Protein AF-A0A2V3I8T8-F1 (afdb_monomer_lite)

Structure (mmCIF, N/CA/C/O backbone):
data_AF-A0A2V3I8T8-F1
#
_entry.id   AF-A0A2V3I8T8-F1
#
loop_
_atom_site.group_PDB
_atom_site.id
_atom_site.type_symbol
_atom_site.label_atom_id
_atom_site.label_alt_id
_atom_site.label_comp_id
_atom_site.label_asym_id
_atom_site.label_entity_id
_atom_site.label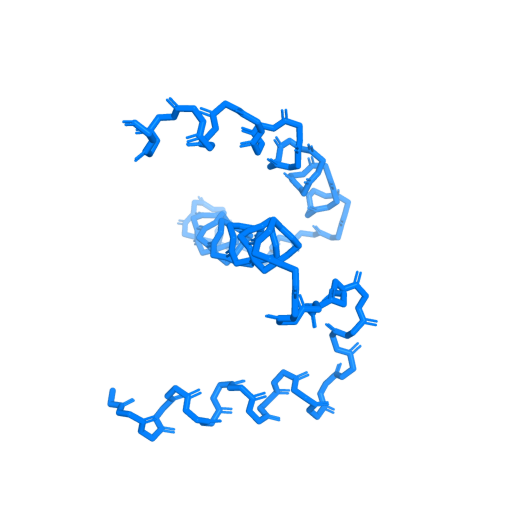_seq_id
_atom_site.pdbx_PDB_ins_code
_atom_site.Cartn_x
_atom_site.Cartn_y
_atom_site.Cartn_z
_atom_site.occupancy
_atom_site.B_iso_or_equiv
_atom_site.auth_seq_id
_atom_site.auth_comp_id
_atom_site.auth_asym_id
_atom_site.auth_atom_id
_atom_site.pdbx_PDB_model_num
ATOM 1 N N . ASN A 1 1 ? -7.493 -16.860 -7.584 1.00 66.38 1 ASN A N 1
ATOM 2 C CA . ASN A 1 1 ? -7.930 -17.305 -8.929 1.00 66.38 1 ASN A C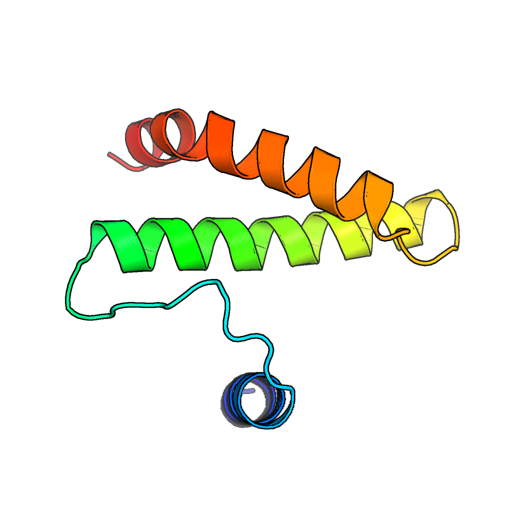A 1
ATOM 3 C C . ASN A 1 1 ? -7.653 -16.179 -9.932 1.00 66.38 1 ASN A C 1
ATOM 5 O O . ASN A 1 1 ? -7.682 -15.027 -9.519 1.00 66.38 1 ASN A O 1
ATOM 9 N N . LEU A 1 2 ? -7.344 -16.459 -11.204 1.00 62.75 2 LEU A N 1
ATOM 10 C CA . LEU A 1 2 ? -7.029 -15.419 -12.205 1.00 62.75 2 LEU A CA 1
ATOM 11 C C . LEU A 1 2 ? -8.207 -14.439 -12.389 1.00 62.75 2 LEU A C 1
ATOM 13 O O . LEU A 1 2 ? -8.006 -13.239 -12.549 1.00 62.75 2 LEU A O 1
ATOM 17 N N . ASP A 1 3 ? -9.431 -14.944 -12.239 1.00 58.34 3 ASP A N 1
ATOM 18 C CA . ASP A 1 3 ? -10.667 -14.156 -12.305 1.00 58.34 3 ASP A CA 1
ATOM 19 C C . ASP A 1 3 ? -10.816 -13.160 -11.144 1.00 58.34 3 ASP A C 1
ATOM 21 O O . ASP A 1 3 ? -11.335 -12.061 -11.320 1.00 58.34 3 ASP A O 1
ATOM 25 N N . GLU A 1 4 ? -10.330 -13.508 -9.948 1.00 59.91 4 GLU A N 1
ATOM 26 C CA . GLU A 1 4 ? -10.338 -12.593 -8.796 1.00 59.91 4 GLU A CA 1
ATOM 27 C C . GLU A 1 4 ? -9.362 -11.436 -9.007 1.00 59.91 4 GLU A C 1
ATOM 29 O O . GLU A 1 4 ? -9.643 -10.311 -8.604 1.00 59.91 4 GLU A O 1
ATOM 34 N N . LEU A 1 5 ? -8.243 -11.702 -9.687 1.00 57.00 5 LEU A N 1
ATOM 35 C CA . LEU A 1 5 ? -7.255 -10.690 -10.038 1.00 57.00 5 LEU A CA 1
ATOM 36 C C . LEU A 1 5 ? -7.824 -9.709 -11.077 1.00 57.00 5 LEU A C 1
ATOM 38 O O . LEU A 1 5 ? -7.709 -8.498 -10.910 1.00 57.00 5 LEU A O 1
ATOM 42 N N . VAL A 1 6 ? -8.500 -10.218 -12.111 1.00 65.56 6 VAL A N 1
ATOM 43 C CA . VAL A 1 6 ? -9.174 -9.387 -13.126 1.00 65.56 6 VAL A CA 1
ATOM 44 C C . VAL A 1 6 ? -10.287 -8.543 -12.499 1.00 65.56 6 VAL A C 1
ATOM 46 O O . VAL A 1 6 ? -10.391 -7.350 -12.779 1.00 65.56 6 VAL A O 1
ATOM 49 N N . ASN A 1 7 ? -11.077 -9.121 -11.591 1.00 65.31 7 ASN A N 1
ATOM 50 C CA . ASN A 1 7 ? -12.119 -8.388 -10.869 1.00 65.31 7 ASN A CA 1
ATOM 51 C C . ASN A 1 7 ? -11.547 -7.312 -9.941 1.00 65.31 7 ASN A C 1
ATOM 53 O O . ASN A 1 7 ? -12.126 -6.232 -9.838 1.00 65.31 7 ASN A O 1
ATOM 5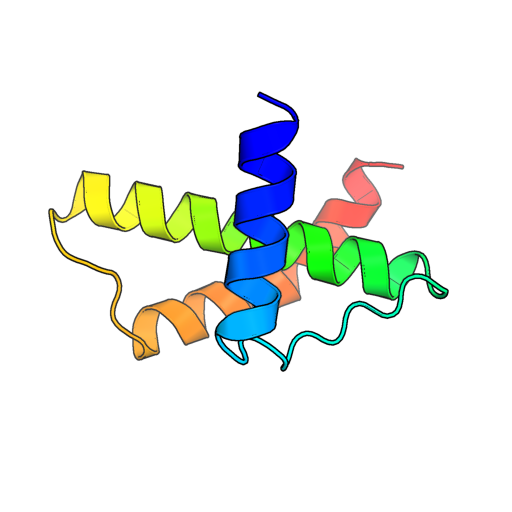7 N N . TYR A 1 8 ? -10.402 -7.572 -9.306 1.00 57.97 8 TYR A N 1
ATOM 58 C CA . TYR A 1 8 ? -9.692 -6.580 -8.503 1.00 57.97 8 TYR A CA 1
ATOM 59 C C . TYR A 1 8 ? -9.241 -5.391 -9.360 1.00 57.97 8 TYR A C 1
ATOM 61 O O . TYR A 1 8 ? -9.534 -4.249 -9.017 1.00 57.97 8 TYR A O 1
ATOM 69 N N . TYR A 1 9 ? -8.632 -5.630 -10.524 1.00 57.22 9 TYR A N 1
ATOM 70 C CA . TYR A 1 9 ? -8.216 -4.544 -11.420 1.00 57.22 9 TYR A CA 1
ATOM 71 C C . TYR A 1 9 ? -9.399 -3.762 -12.015 1.00 57.22 9 TYR A C 1
ATOM 73 O O . TYR A 1 9 ? -9.360 -2.532 -12.024 1.00 57.22 9 TYR A O 1
ATOM 81 N N . ASN A 1 10 ? -10.490 -4.437 -12.395 1.00 60.06 10 ASN A N 1
ATOM 82 C CA . ASN A 1 10 ? -11.728 -3.776 -12.831 1.00 60.06 10 ASN A CA 1
ATOM 83 C C . ASN A 1 10 ? -12.373 -2.948 -11.707 1.00 60.06 10 ASN A C 1
ATOM 85 O O . ASN A 1 10 ? -12.954 -1.891 -11.953 1.00 60.06 10 ASN A O 1
ATOM 89 N N . PHE A 1 11 ? -12.291 -3.406 -10.456 1.00 61.94 11 PHE A N 1
ATOM 90 C CA . PHE A 1 11 ? -12.773 -2.653 -9.300 1.00 61.94 11 PHE A CA 1
ATOM 91 C C . PHE A 1 11 ? -11.965 -1.363 -9.101 1.00 61.94 11 PHE A C 1
ATOM 93 O O . PHE A 1 11 ? -12.561 -0.306 -8.896 1.00 61.94 11 PHE A O 1
ATOM 100 N N . LEU A 1 12 ? -10.635 -1.427 -9.227 1.00 54.72 12 LEU A N 1
ATOM 101 C CA . LEU A 1 12 ? -9.751 -0.261 -9.123 1.00 54.72 12 LEU A CA 1
ATOM 102 C C . LEU A 1 12 ? -9.992 0.760 -10.247 1.00 54.72 12 LEU A C 1
ATOM 104 O O . LEU A 1 12 ? -9.983 1.965 -9.991 1.00 54.72 12 LEU A O 1
ATOM 108 N N . GLU A 1 13 ? -10.251 0.286 -11.469 1.00 51.16 13 GLU A N 1
ATOM 109 C CA . GLU A 1 13 ? -10.581 1.131 -12.622 1.00 51.16 13 GLU A CA 1
ATOM 110 C C . GLU A 1 13 ? -11.910 1.878 -12.426 1.00 51.16 13 GLU A C 1
ATOM 112 O O . GLU A 1 13 ? -11.993 3.080 -12.680 1.00 51.16 13 GLU A O 1
ATOM 117 N N . ASN A 1 14 ? -12.927 1.198 -11.889 1.00 53.75 14 ASN A N 1
ATOM 118 C CA . ASN A 1 14 ? -14.256 1.772 -11.664 1.00 53.75 14 ASN A CA 1
ATOM 119 C C . ASN A 1 14 ? -14.342 2.722 -10.454 1.00 53.75 14 ASN A C 1
ATOM 121 O O . ASN A 1 14 ? -15.293 3.497 -10.363 1.00 53.75 14 ASN A O 1
ATOM 125 N N . HIS A 1 15 ? -13.375 2.689 -9.528 1.00 55.69 15 HIS A N 1
ATOM 126 C CA . HIS A 1 15 ? -13.413 3.476 -8.283 1.00 55.69 15 HIS A CA 1
ATOM 127 C C . HIS A 1 15 ? -12.538 4.733 -8.289 1.00 55.69 15 HIS A C 1
ATOM 129 O O . HIS A 1 15 ? -12.329 5.332 -7.236 1.00 55.69 15 HIS A O 1
ATOM 135 N N . ASN A 1 16 ? -12.057 5.189 -9.451 1.00 45.56 16 ASN A N 1
ATOM 136 C CA . ASN A 1 16 ? -11.316 6.453 -9.557 1.00 45.56 16 ASN A CA 1
ATOM 137 C C . ASN A 1 16 ? -10.106 6.542 -8.596 1.00 45.56 16 ASN A C 1
ATOM 139 O O . ASN A 1 16 ? -9.686 7.633 -8.214 1.00 45.56 16 ASN A O 1
ATOM 143 N N . ILE A 1 17 ? -9.472 5.408 -8.261 1.00 49.28 17 ILE A N 1
ATOM 144 C CA . ILE A 1 17 ? -8.205 5.343 -7.499 1.00 49.28 17 ILE A CA 1
ATOM 145 C C . ILE A 1 17 ? -7.028 5.688 -8.442 1.00 49.28 17 ILE A C 1
ATOM 147 O O . ILE A 1 17 ? -5.956 5.090 -8.436 1.00 49.28 17 ILE A O 1
ATOM 151 N N . ARG A 1 18 ? -7.243 6.660 -9.333 1.00 42.91 18 ARG A N 1
ATOM 152 C CA . ARG A 1 18 ? -6.255 7.214 -10.256 1.00 42.91 18 ARG A CA 1
ATOM 153 C C . ARG A 1 18 ? -5.691 8.497 -9.664 1.00 42.91 18 ARG A C 1
ATOM 155 O O . ARG A 1 18 ? -6.021 9.586 -10.113 1.00 42.91 18 ARG A O 1
ATOM 162 N N . THR A 1 19 ? -4.754 8.348 -8.735 1.00 42.66 19 THR A N 1
ATOM 163 C CA . THR A 1 19 ? -3.638 9.308 -8.648 1.00 42.66 19 THR A CA 1
ATOM 164 C C . THR A 1 19 ? -2.325 8.640 -8.248 1.00 42.66 19 THR A C 1
ATOM 166 O O . THR A 1 19 ? -1.452 9.254 -7.646 1.00 42.66 19 THR A O 1
ATOM 169 N N . ILE A 1 20 ? -2.153 7.371 -8.613 1.00 46.88 20 ILE A N 1
ATOM 170 C CA . ILE A 1 20 ? -0.831 6.799 -8.862 1.00 46.88 20 ILE A CA 1
ATOM 171 C C . ILE A 1 20 ? -0.924 6.278 -10.289 1.00 46.88 20 ILE A C 1
ATOM 173 O O . ILE A 1 20 ? -1.423 5.187 -10.545 1.00 46.88 20 ILE A O 1
ATOM 177 N N . VAL A 1 21 ? -0.615 7.151 -11.246 1.00 46.69 21 VAL A N 1
ATOM 178 C CA . VAL A 1 21 ? -0.651 6.819 -12.670 1.00 46.69 21 VAL A CA 1
ATOM 179 C C . VAL A 1 21 ? 0.450 5.791 -12.916 1.00 46.69 21 VAL A C 1
ATOM 181 O O . VAL A 1 21 ? 1.620 6.141 -13.028 1.00 46.69 21 VAL A O 1
ATOM 184 N N . PHE A 1 22 ? 0.072 4.514 -12.959 1.00 52.09 22 PHE A N 1
ATOM 185 C CA . PHE A 1 22 ? 0.904 3.450 -13.502 1.00 52.09 22 PHE A CA 1
ATOM 186 C C . PHE A 1 22 ? 1.145 3.776 -14.977 1.00 52.09 22 PHE A C 1
ATOM 188 O O . PHE A 1 22 ? 0.238 3.629 -15.794 1.00 52.09 22 PHE A O 1
ATOM 195 N N . ASN A 1 23 ? 2.336 4.268 -15.315 1.00 55.41 23 ASN A N 1
ATOM 196 C CA . ASN A 1 23 ? 2.785 4.306 -16.700 1.00 55.41 23 ASN A CA 1
ATOM 197 C C . ASN A 1 23 ? 3.540 2.996 -16.984 1.00 55.41 23 ASN A C 1
ATOM 199 O O . ASN A 1 23 ? 4.699 2.891 -16.581 1.00 55.41 23 ASN A O 1
ATOM 203 N N . PRO A 1 24 ? 2.912 1.996 -17.630 1.00 56.84 24 PRO A N 1
ATOM 204 C CA . PRO A 1 24 ? 3.542 0.702 -17.887 1.00 56.84 24 PRO A CA 1
ATOM 205 C C . PRO A 1 24 ? 4.702 0.788 -18.887 1.00 56.84 24 PRO A C 1
ATOM 207 O O . PRO A 1 24 ? 5.451 -0.169 -19.020 1.00 56.84 24 PRO A O 1
ATOM 210 N N . GLU A 1 25 ? 4.869 1.918 -19.581 1.00 62.28 25 GLU A N 1
ATOM 211 C CA . GLU A 1 25 ? 5.986 2.143 -20.504 1.00 62.28 25 GLU A CA 1
ATOM 212 C C . GLU A 1 25 ? 7.278 2.566 -19.785 1.00 62.28 25 GLU A C 1
ATOM 214 O O . GLU A 1 25 ? 8.333 2.669 -20.409 1.00 62.28 25 GLU A O 1
ATOM 219 N N . ASN A 1 26 ? 7.210 2.833 -18.476 1.00 76.62 26 ASN A N 1
ATOM 220 C CA . ASN A 1 26 ? 8.357 3.191 -17.654 1.00 76.62 26 ASN A CA 1
ATOM 221 C C . ASN A 1 26 ? 8.501 2.182 -16.509 1.00 76.62 26 ASN A C 1
ATOM 223 O O . ASN A 1 26 ? 7.758 2.248 -15.528 1.00 76.62 26 ASN A O 1
ATOM 227 N N . ASP A 1 27 ? 9.486 1.287 -16.623 1.00 79.31 27 ASP A N 1
ATOM 228 C CA . ASP A 1 27 ? 9.763 0.220 -15.649 1.00 79.31 27 ASP A CA 1
ATOM 229 C C . ASP A 1 27 ? 9.884 0.745 -14.218 1.00 79.31 27 ASP A C 1
ATOM 231 O O . ASP A 1 27 ? 9.372 0.135 -13.279 1.00 79.31 27 ASP A O 1
ATOM 235 N N . ARG A 1 28 ? 10.490 1.924 -14.048 1.00 79.81 28 ARG A N 1
ATOM 236 C CA . ARG A 1 28 ? 10.616 2.565 -12.741 1.00 79.81 28 ARG A CA 1
ATOM 237 C C . ARG A 1 28 ? 9.260 3.022 -12.217 1.00 79.81 28 ARG A C 1
ATOM 239 O O . ARG A 1 28 ? 8.913 2.715 -11.085 1.00 79.81 28 ARG A O 1
ATOM 246 N N . SER A 1 29 ? 8.462 3.718 -13.025 1.00 73.38 29 SER A N 1
ATOM 247 C CA . SER A 1 29 ? 7.117 4.143 -12.609 1.00 73.38 29 SER A CA 1
ATOM 248 C C . SER A 1 29 ? 6.197 2.954 -12.317 1.00 73.38 29 SER A C 1
ATOM 250 O O . SER A 1 29 ? 5.394 3.014 -11.384 1.00 73.38 29 SER A O 1
ATOM 252 N N . PHE A 1 30 ? 6.328 1.867 -13.079 1.00 77.00 30 PHE A N 1
ATOM 253 C CA . PHE A 1 30 ? 5.616 0.620 -12.825 1.00 77.00 30 PHE A CA 1
ATOM 254 C C . PHE A 1 30 ? 6.044 -0.011 -11.495 1.00 77.00 30 PHE A C 1
ATOM 256 O O . PHE A 1 30 ? 5.189 -0.330 -10.666 1.00 77.00 30 PHE A O 1
ATOM 263 N N . PHE A 1 31 ? 7.353 -0.134 -11.264 1.00 84.06 31 PHE A N 1
ATOM 264 C CA . PHE A 1 31 ? 7.917 -0.657 -10.023 1.00 84.06 31 PHE A CA 1
ATOM 265 C C . PHE A 1 31 ? 7.454 0.147 -8.804 1.00 84.06 31 PHE A C 1
ATOM 267 O O . PHE A 1 31 ? 6.917 -0.421 -7.852 1.00 84.06 31 PHE A O 1
ATOM 274 N N . GLU A 1 32 ? 7.594 1.472 -8.854 1.00 84.75 32 GLU A N 1
ATOM 275 C CA . GLU A 1 32 ? 7.193 2.376 -7.775 1.00 84.75 32 GLU A CA 1
ATOM 276 C C . GLU A 1 32 ? 5.700 2.239 -7.454 1.00 84.75 32 GLU A C 1
ATOM 278 O O . GLU A 1 32 ? 5.325 2.062 -6.292 1.00 84.75 32 GLU A O 1
ATOM 283 N N . GLY A 1 33 ? 4.843 2.250 -8.481 1.00 83.00 33 GLY A N 1
ATOM 284 C CA . GLY A 1 33 ? 3.404 2.067 -8.309 1.00 83.00 33 GLY A CA 1
ATOM 285 C C . GLY A 1 33 ? 3.052 0.709 -7.695 1.00 83.00 33 GLY A C 1
ATOM 286 O O . GLY A 1 33 ? 2.222 0.638 -6.786 1.00 83.00 33 GLY A O 1
ATOM 287 N N . ALA A 1 34 ? 3.707 -0.365 -8.148 1.00 84.25 34 ALA A N 1
ATOM 288 C CA . ALA A 1 34 ? 3.446 -1.720 -7.669 1.00 84.25 34 ALA A CA 1
ATOM 289 C C . ALA A 1 34 ? 3.862 -1.888 -6.201 1.00 84.25 34 ALA A C 1
ATOM 291 O O . ALA A 1 34 ? 3.094 -2.417 -5.395 1.00 84.25 34 ALA A O 1
ATOM 292 N N . VAL A 1 35 ? 5.045 -1.385 -5.834 1.00 87.12 35 VAL A N 1
ATOM 293 C CA . VAL A 1 35 ? 5.549 -1.412 -4.454 1.00 87.12 35 VAL A CA 1
ATOM 294 C C . VAL A 1 35 ? 4.624 -0.631 -3.524 1.00 87.12 35 VAL A C 1
ATOM 296 O O . VAL A 1 35 ? 4.258 -1.144 -2.464 1.00 87.12 35 VAL A O 1
ATOM 299 N N . VAL A 1 36 ? 4.204 0.575 -3.921 1.00 88.88 36 VAL A N 1
ATOM 300 C CA . VAL A 1 36 ? 3.304 1.403 -3.106 1.00 88.88 36 VAL A CA 1
ATOM 301 C C . VAL A 1 36 ? 1.968 0.704 -2.881 1.00 88.88 36 VAL A C 1
ATOM 303 O O . VAL A 1 36 ? 1.550 0.586 -1.732 1.00 88.88 36 VAL A O 1
ATOM 306 N N . ALA A 1 37 ? 1.336 0.186 -3.938 1.00 86.31 37 ALA A N 1
ATOM 307 C CA . ALA A 1 37 ? 0.034 -0.471 -3.834 1.00 86.31 37 ALA A CA 1
ATOM 308 C C . ALA A 1 37 ? 0.076 -1.719 -2.932 1.00 86.31 37 ALA A C 1
ATOM 310 O O . ALA A 1 37 ? -0.782 -1.894 -2.064 1.00 86.31 37 ALA A O 1
ATOM 311 N N . ILE A 1 38 ? 1.096 -2.570 -3.098 1.00 88.69 38 ILE A N 1
ATOM 312 C CA . ILE A 1 38 ? 1.247 -3.800 -2.306 1.00 88.69 38 ILE A CA 1
ATOM 313 C C . ILE A 1 38 ? 1.495 -3.474 -0.830 1.00 88.69 38 ILE A C 1
ATOM 315 O O . ILE A 1 38 ? 0.902 -4.098 0.055 1.00 88.69 38 ILE A O 1
ATOM 319 N N . LEU A 1 39 ? 2.384 -2.519 -0.542 1.00 91.94 39 LEU A N 1
ATOM 320 C CA . LEU A 1 39 ? 2.713 -2.163 0.836 1.00 91.94 39 LEU A CA 1
ATOM 321 C C . LEU A 1 39 ? 1.557 -1.435 1.520 1.00 91.94 39 LEU A C 1
ATOM 323 O O . LEU A 1 39 ? 1.236 -1.784 2.654 1.00 91.94 39 LEU A O 1
ATOM 327 N N . GLU A 1 40 ? 0.889 -0.502 0.839 1.00 93.81 40 GLU A N 1
ATOM 328 C CA . GLU A 1 40 ? -0.307 0.170 1.358 1.00 93.81 40 GLU A CA 1
ATOM 329 C C . GLU A 1 40 ? -1.365 -0.849 1.788 1.00 93.81 40 GLU A C 1
ATOM 331 O O . GLU A 1 40 ? -1.838 -0.805 2.925 1.00 93.81 40 GLU A O 1
ATOM 336 N N . GLN A 1 41 ? -1.694 -1.811 0.920 1.00 92.44 41 GLN A N 1
ATOM 337 C CA . GLN A 1 41 ? -2.665 -2.851 1.249 1.00 92.44 41 GLN A CA 1
ATOM 338 C C . GLN A 1 41 ? -2.245 -3.639 2.500 1.00 92.44 41 GLN A C 1
ATOM 340 O O . GLN A 1 41 ? -3.033 -3.784 3.437 1.00 92.44 41 GLN A O 1
ATOM 345 N N . ARG A 1 42 ? -0.994 -4.111 2.548 1.00 94.31 42 ARG A N 1
ATOM 346 C CA . ARG A 1 42 ? -0.485 -4.913 3.672 1.00 94.31 42 ARG A CA 1
ATOM 347 C C . ARG A 1 42 ? -0.495 -4.155 4.992 1.00 94.31 42 ARG A C 1
ATOM 349 O O . ARG A 1 42 ? -0.847 -4.727 6.023 1.00 94.31 42 ARG A O 1
ATOM 356 N N . TYR A 1 43 ? -0.124 -2.880 4.982 1.00 94.56 43 TYR A N 1
ATOM 357 C CA . TYR A 1 43 ? -0.146 -2.063 6.191 1.00 94.56 43 TYR A CA 1
ATOM 358 C C . TYR A 1 43 ? -1.569 -1.754 6.651 1.00 94.56 43 TYR A C 1
ATOM 360 O O . TYR A 1 43 ? -1.817 -1.780 7.856 1.00 94.56 43 TYR A O 1
ATOM 368 N N . ARG A 1 44 ? -2.520 -1.544 5.732 1.00 94.44 44 ARG A N 1
ATOM 369 C CA . ARG A 1 44 ? -3.942 -1.404 6.085 1.00 94.44 44 ARG A CA 1
ATOM 370 C C . ARG A 1 44 ? -4.497 -2.677 6.724 1.00 94.44 44 ARG A C 1
ATOM 372 O O . ARG A 1 44 ? -5.146 -2.603 7.766 1.00 94.44 44 ARG A O 1
ATOM 379 N N . GLU A 1 45 ? -4.191 -3.844 6.159 1.00 96.25 45 GLU A N 1
ATOM 380 C CA . GLU A 1 45 ? -4.578 -5.141 6.728 1.00 96.25 45 GLU A CA 1
ATOM 381 C C . GLU A 1 45 ? -3.963 -5.363 8.118 1.00 96.25 45 GLU A C 1
ATOM 383 O O . GLU A 1 45 ? -4.667 -5.749 9.056 1.00 96.25 45 GLU A O 1
ATOM 388 N N . PHE A 1 46 ? -2.670 -5.062 8.275 1.00 95.62 46 PHE A N 1
ATOM 389 C CA . PHE A 1 46 ? -1.973 -5.148 9.556 1.00 95.62 46 PHE A CA 1
ATOM 390 C C . PHE A 1 46 ? -2.584 -4.209 10.601 1.00 95.62 46 PHE A C 1
ATOM 392 O O . PHE A 1 46 ? -2.895 -4.648 11.710 1.00 95.62 46 PHE A O 1
ATOM 399 N N . PHE A 1 47 ? -2.805 -2.944 10.246 1.00 96.38 47 PHE A N 1
ATOM 400 C CA . PHE A 1 47 ? -3.400 -1.945 11.129 1.00 96.38 47 PHE A CA 1
ATOM 401 C C . PHE A 1 47 ? -4.770 -2.405 11.628 1.00 96.38 47 PHE A C 1
ATOM 403 O O . PHE A 1 47 ? -5.007 -2.459 12.836 1.00 96.38 47 PHE A O 1
ATOM 410 N N . ARG A 1 48 ? -5.631 -2.862 10.712 1.00 97.00 48 ARG A N 1
ATOM 411 C CA . ARG A 1 48 ? -6.941 -3.412 11.062 1.00 97.00 48 ARG A CA 1
ATOM 412 C C . ARG A 1 48 ? -6.836 -4.625 11.979 1.00 97.00 48 ARG A C 1
ATOM 414 O O . ARG A 1 48 ? -7.564 -4.698 12.963 1.00 97.00 48 ARG A O 1
ATOM 421 N N . SER A 1 49 ? -5.911 -5.548 11.709 1.00 97.62 49 SER A N 1
ATOM 422 C CA . SER A 1 49 ? -5.698 -6.719 12.573 1.00 97.62 49 SER A CA 1
ATOM 423 C C . SER A 1 49 ? -5.239 -6.344 13.988 1.00 97.62 49 SER A C 1
ATOM 425 O O . SER A 1 49 ? -5.540 -7.053 14.946 1.00 97.62 49 SER A O 1
ATOM 427 N N . LYS A 1 50 ? -4.514 -5.226 14.127 1.00 97.50 50 LYS A N 1
ATOM 428 C CA . LYS A 1 50 ? -3.906 -4.796 15.386 1.00 97.50 50 LYS A CA 1
ATOM 429 C C . LYS A 1 50 ? -4.851 -3.965 16.247 1.00 97.50 50 LYS A C 1
ATOM 431 O O . LYS A 1 50 ? -4.851 -4.128 17.465 1.00 97.50 50 LYS A O 1
ATOM 436 N N . PHE A 1 51 ? -5.610 -3.072 15.620 1.00 96.50 51 PHE A N 1
ATOM 437 C CA . PHE A 1 51 ? -6.427 -2.072 16.309 1.00 96.50 51 PHE A CA 1
ATOM 438 C C . PHE A 1 51 ? -7.933 -2.321 16.180 1.00 96.50 51 PHE A C 1
ATOM 440 O O . PHE A 1 51 ? -8.712 -1.645 16.844 1.00 96.50 51 PHE A O 1
ATOM 447 N N . ASN A 1 52 ? -8.348 -3.298 15.365 1.00 96.94 52 ASN A N 1
ATOM 448 C C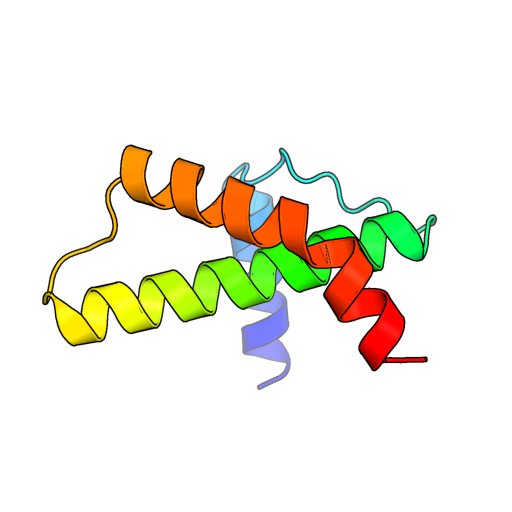A . ASN A 1 52 ? -9.750 -3.621 15.088 1.00 96.94 52 ASN A CA 1
ATOM 449 C C . ASN A 1 52 ? -10.567 -2.422 14.565 1.00 96.94 52 ASN A C 1
ATOM 451 O O . ASN A 1 52 ? -11.759 -2.294 14.836 1.00 96.94 52 ASN A O 1
ATOM 455 N N . VAL A 1 53 ? -9.909 -1.531 13.823 1.00 95.69 53 VAL A N 1
ATOM 456 C CA . VAL A 1 53 ? -10.502 -0.360 13.170 1.00 95.69 53 VAL A CA 1
ATOM 457 C C . VAL A 1 53 ? -9.860 -0.160 11.799 1.00 95.69 53 VAL A C 1
ATOM 459 O O . VAL A 1 53 ? -8.731 -0.597 11.566 1.00 95.69 53 VAL A O 1
ATOM 462 N N . GLU A 1 54 ? -10.579 0.486 10.882 1.00 94.56 54 GLU A N 1
ATOM 463 C CA . GLU A 1 54 ? -10.001 0.908 9.605 1.00 94.56 54 GLU A CA 1
ATOM 464 C C . GLU A 1 54 ? -8.968 2.019 9.827 1.00 94.56 54 GLU A C 1
ATOM 466 O O . GLU A 1 54 ? -9.098 2.835 10.740 1.00 94.56 54 GLU A O 1
ATOM 471 N N . MET A 1 55 ? -7.931 2.029 8.990 1.00 93.88 55 MET A N 1
ATOM 472 C CA . MET A 1 55 ? -6.912 3.077 9.006 1.00 93.88 55 MET A CA 1
ATOM 473 C C . MET A 1 55 ? -7.535 4.400 8.564 1.00 93.88 55 MET A C 1
ATOM 475 O O . MET A 1 55 ? -8.145 4.462 7.494 1.00 93.88 55 MET A O 1
ATOM 479 N N . ASP A 1 56 ? -7.382 5.440 9.380 1.00 93.06 56 ASP A N 1
ATOM 480 C CA . ASP A 1 56 ? -7.828 6.776 9.013 1.00 93.06 56 ASP A CA 1
ATOM 481 C C . ASP A 1 56 ? -6.942 7.380 7.916 1.00 93.06 56 ASP A C 1
ATOM 483 O O . ASP A 1 56 ? -5.807 6.963 7.678 1.00 93.06 56 ASP A O 1
ATOM 487 N N . GLU A 1 57 ? -7.485 8.382 7.233 1.00 89.88 57 GLU A N 1
ATOM 488 C CA . GLU A 1 57 ? -6.850 8.980 6.064 1.00 89.88 57 GLU A CA 1
ATOM 489 C C . GLU A 1 57 ? -5.533 9.700 6.393 1.00 89.88 57 GLU A C 1
ATOM 491 O O . GLU A 1 57 ? -4.618 9.684 5.573 1.00 89.88 57 GLU A O 1
ATOM 496 N N . ILE A 1 58 ? -5.398 10.290 7.586 1.00 89.81 58 ILE A N 1
ATOM 497 C CA . ILE A 1 58 ? -4.173 10.998 7.986 1.00 89.81 58 ILE A CA 1
ATOM 498 C C . ILE A 1 58 ? -3.056 9.978 8.207 1.00 89.81 58 ILE A C 1
ATOM 500 O O . ILE A 1 58 ? -1.984 10.099 7.617 1.00 89.81 58 ILE A O 1
ATOM 504 N N . VAL A 1 59 ? -3.337 8.909 8.957 1.00 89.38 59 VAL A N 1
ATOM 505 C CA . VAL A 1 59 ? -2.383 7.811 9.170 1.00 89.38 59 VAL A CA 1
ATOM 506 C C . VAL A 1 59 ? -2.017 7.124 7.852 1.00 89.38 59 VAL A C 1
ATOM 508 O O . VAL A 1 59 ? -0.858 6.756 7.645 1.00 89.38 59 VAL A O 1
ATOM 511 N N . ARG A 1 60 ? -2.975 6.977 6.928 1.00 92.56 60 ARG A N 1
ATOM 512 C CA . ARG A 1 60 ? -2.719 6.432 5.588 1.00 92.56 60 ARG A CA 1
ATOM 513 C C . ARG A 1 60 ? -1.750 7.308 4.793 1.00 92.56 60 ARG A C 1
ATOM 515 O O . ARG A 1 60 ? -0.844 6.772 4.155 1.00 92.56 60 ARG A O 1
ATOM 522 N N . LEU A 1 61 ? -1.915 8.631 4.823 1.00 86.81 61 LEU A N 1
ATOM 523 C CA . LEU A 1 61 ? -1.027 9.567 4.126 1.00 86.81 61 LEU A CA 1
ATOM 524 C C . LEU A 1 61 ? 0.396 9.539 4.699 1.00 86.81 61 LEU A C 1
ATOM 526 O O . LEU A 1 61 ? 1.344 9.416 3.920 1.00 86.81 61 LEU A O 1
ATOM 530 N N . ASP A 1 62 ? 0.537 9.545 6.026 1.00 89.75 62 ASP A N 1
ATOM 531 C CA . ASP A 1 62 ? 1.839 9.440 6.700 1.00 89.75 62 ASP A CA 1
ATOM 532 C C . ASP A 1 62 ? 2.550 8.125 6.333 1.00 89.75 62 ASP A C 1
ATOM 534 O O . ASP A 1 62 ? 3.735 8.091 5.991 1.00 89.75 62 ASP A O 1
ATOM 538 N N . MET A 1 63 ? 1.812 7.014 6.331 1.00 92.56 63 MET A N 1
ATOM 539 C CA . MET A 1 63 ? 2.331 5.712 5.913 1.00 92.56 63 MET A CA 1
ATOM 540 C C . MET A 1 63 ? 2.774 5.716 4.441 1.00 92.56 63 MET A C 1
ATOM 542 O O . MET A 1 63 ? 3.830 5.167 4.118 1.00 92.56 63 MET A O 1
ATOM 546 N N . LEU A 1 64 ? 2.002 6.326 3.537 1.00 90.56 64 LEU A N 1
ATOM 547 C CA . LEU A 1 64 ? 2.374 6.423 2.123 1.00 90.56 64 LEU A CA 1
ATOM 548 C C . LEU A 1 64 ? 3.662 7.227 1.917 1.00 90.56 64 LEU A C 1
ATOM 550 O O . LEU A 1 64 ? 4.467 6.875 1.053 1.00 90.56 64 LEU A O 1
ATOM 554 N N . GLU A 1 65 ? 3.887 8.276 2.707 1.00 90.69 65 GLU A N 1
ATOM 555 C CA . GLU A 1 65 ? 5.141 9.032 2.696 1.00 90.69 65 GLU A CA 1
ATOM 556 C C . GLU A 1 65 ? 6.331 8.165 3.142 1.00 90.69 65 GLU A C 1
ATOM 558 O O . GLU A 1 65 ? 7.375 8.133 2.479 1.00 90.69 65 GLU A O 1
ATOM 563 N N . ILE A 1 66 ? 6.152 7.370 4.201 1.00 90.44 66 ILE A N 1
ATOM 564 C CA . ILE A 1 66 ? 7.165 6.414 4.668 1.00 90.44 66 ILE A CA 1
ATOM 565 C C . ILE A 1 66 ? 7.471 5.366 3.589 1.00 90.44 66 ILE A C 1
ATOM 567 O O . ILE A 1 66 ? 8.640 5.069 3.339 1.00 90.44 66 ILE A O 1
ATOM 571 N N . ILE A 1 67 ? 6.457 4.819 2.916 1.00 88.94 67 ILE A N 1
ATOM 572 C CA . ILE A 1 67 ? 6.662 3.839 1.840 1.00 88.94 67 ILE A CA 1
ATOM 573 C C . ILE A 1 67 ? 7.457 4.471 0.692 1.00 88.94 67 ILE A C 1
ATOM 575 O O . ILE A 1 67 ? 8.479 3.922 0.278 1.00 88.94 67 ILE A O 1
ATOM 579 N N . ARG A 1 68 ? 7.029 5.646 0.211 1.00 88.56 68 ARG A N 1
ATOM 580 C CA . ARG A 1 68 ? 7.677 6.347 -0.909 1.00 88.56 68 ARG A CA 1
ATOM 581 C C . ARG A 1 68 ? 9.127 6.710 -0.606 1.00 88.56 68 ARG A C 1
ATOM 583 O O . ARG A 1 68 ? 9.987 6.504 -1.457 1.00 88.56 68 ARG A O 1
ATOM 590 N N . SER A 1 69 ? 9.423 7.178 0.607 1.00 92.19 69 SER A N 1
ATOM 591 C CA . SER A 1 69 ? 10.802 7.499 1.007 1.00 92.19 69 SER A CA 1
ATOM 592 C C . SER A 1 69 ? 11.729 6.275 1.040 1.00 92.19 69 SER A C 1
ATOM 594 O O . SER A 1 69 ? 12.944 6.423 0.914 1.00 92.19 69 SER A O 1
ATOM 596 N N . ASN A 1 70 ? 11.176 5.060 1.151 1.00 92.12 70 ASN A N 1
ATOM 597 C CA . 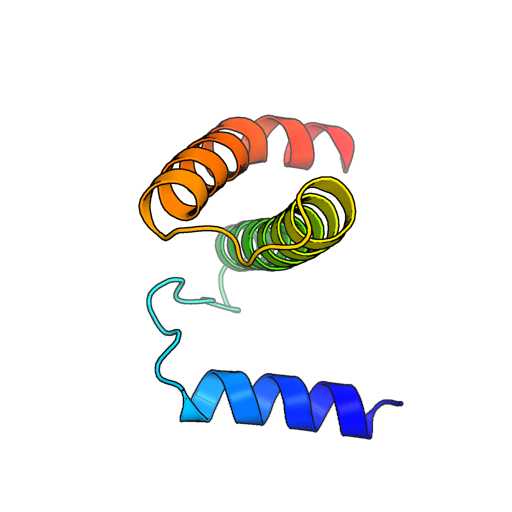ASN A 1 70 ? 11.937 3.811 1.184 1.00 92.12 70 ASN A CA 1
ATOM 598 C C . ASN A 1 70 ? 12.050 3.094 -0.167 1.00 92.12 70 ASN A C 1
ATOM 600 O O . ASN A 1 70 ? 12.843 2.157 -0.268 1.00 92.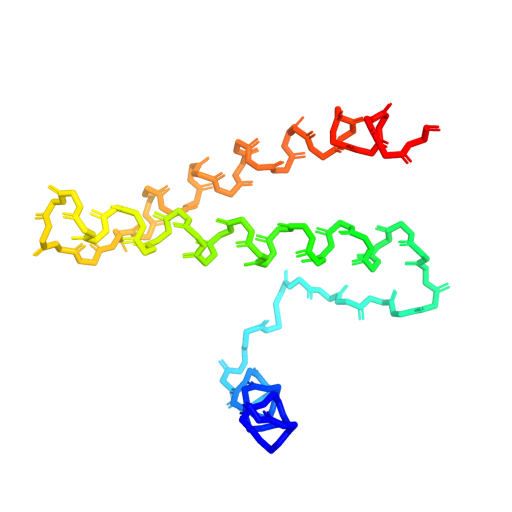12 70 ASN A O 1
ATOM 604 N N . ILE A 1 71 ? 11.337 3.535 -1.208 1.00 90.38 71 ILE A N 1
ATOM 605 C CA . ILE A 1 71 ? 11.401 2.947 -2.558 1.00 90.38 71 ILE A CA 1
ATOM 606 C C . ILE A 1 71 ? 12.847 2.756 -3.051 1.00 90.38 71 ILE A C 1
ATOM 608 O O . ILE A 1 71 ? 13.180 1.626 -3.412 1.00 90.38 71 ILE A O 1
ATOM 612 N N . PRO A 1 72 ? 13.746 3.764 -2.993 1.00 89.69 72 PRO A N 1
ATOM 613 C CA . PRO A 1 72 ? 15.115 3.595 -3.489 1.00 89.69 72 PRO A CA 1
ATOM 614 C C . PRO A 1 72 ? 15.910 2.525 -2.729 1.00 89.69 72 PRO A C 1
ATOM 616 O O . PRO A 1 72 ? 16.835 1.925 -3.267 1.00 89.69 72 PRO A O 1
ATOM 619 N N . ASN A 1 73 ? 15.578 2.288 -1.456 1.00 91.19 73 ASN A N 1
ATOM 620 C CA . ASN A 1 73 ? 16.213 1.244 -0.653 1.00 91.19 73 ASN A CA 1
ATOM 621 C C . ASN A 1 73 ? 15.648 -0.145 -0.969 1.00 91.19 73 ASN A C 1
ATOM 623 O O . ASN A 1 73 ? 16.367 -1.129 -0.818 1.00 91.19 73 ASN A O 1
ATOM 627 N N . ILE A 1 74 ? 14.376 -0.231 -1.365 1.00 86.00 74 ILE A N 1
ATOM 628 C CA . ILE A 1 74 ? 13.737 -1.481 -1.787 1.00 86.00 74 ILE A CA 1
ATOM 629 C C . ILE A 1 74 ? 14.283 -1.903 -3.152 1.00 86.00 74 ILE A C 1
ATOM 631 O O . ILE A 1 74 ? 14.656 -3.060 -3.305 1.00 86.00 74 ILE A O 1
ATOM 635 N N . GLU A 1 75 ? 14.404 -0.962 -4.092 1.00 85.94 75 GLU A N 1
ATOM 636 C CA . GLU A 1 75 ? 14.997 -1.181 -5.420 1.00 85.94 75 GLU A CA 1
ATOM 637 C C . GLU A 1 75 ? 16.412 -1.773 -5.304 1.00 85.94 75 GLU A C 1
ATOM 639 O O . GLU A 1 75 ? 16.658 -2.880 -5.767 1.00 85.94 75 GLU A O 1
ATOM 644 N N . LYS A 1 76 ? 17.292 -1.136 -4.517 1.00 89.19 76 LYS A N 1
ATOM 645 C CA . LYS A 1 76 ? 18.667 -1.611 -4.253 1.00 89.19 76 LYS A CA 1
ATOM 646 C C . LYS A 1 76 ? 18.787 -3.010 -3.639 1.00 89.19 76 LYS A C 1
ATOM 648 O O . LYS A 1 76 ? 19.892 -3.532 -3.568 1.00 89.19 76 LYS A O 1
ATOM 653 N N . ARG A 1 77 ? 17.715 -3.560 -3.061 1.00 85.56 77 ARG A N 1
ATOM 654 C CA . ARG A 1 77 ? 17.713 -4.904 -2.452 1.00 85.56 77 ARG A CA 1
ATOM 655 C C . ARG A 1 77 ? 17.240 -5.990 -3.416 1.00 85.56 77 ARG A C 1
ATOM 657 O O . ARG A 1 77 ? 17.296 -7.161 -3.048 1.00 85.56 77 ARG A O 1
ATOM 664 N N . LEU A 1 78 ? 16.689 -5.596 -4.561 1.00 78.19 78 LEU A N 1
ATOM 665 C CA . LEU A 1 78 ? 16.193 -6.496 -5.599 1.00 78.19 78 LEU A CA 1
ATOM 666 C C . LEU A 1 78 ? 17.209 -6.687 -6.735 1.00 78.19 78 LEU A C 1
ATOM 668 O O . LEU A 1 78 ? 17.102 -7.688 -7.441 1.00 78.19 78 LEU A O 1
ATOM 672 N N . ASP A 1 79 ? 18.171 -5.769 -6.858 1.00 64.50 79 ASP A N 1
ATOM 673 C CA . ASP A 1 79 ? 19.398 -5.902 -7.659 1.00 64.50 79 ASP A CA 1
ATOM 674 C C . ASP A 1 79 ? 20.430 -6.833 -6.993 1.00 64.50 79 ASP A C 1
ATOM 676 O O . ASP A 1 79 ? 21.093 -7.604 -7.727 1.00 64.50 79 ASP A O 1
#

pLDDT: mean 78.47, std 16.98, range [42.66, 97.62]

Secondary structure (DSSP, 8-state):
-HHHHHHHHHHHHHTT--SS---TT-HHHHHHHHHHHHHHHHHHHHHHHHHSSPPPHHHHHHHHHHHHHHHHHHHTTT-

Foldseek 3Di:
DVVVVVVVVVVCVVPPVPPLPQPVVDPLSVLLSVQLVVVLVVVQVVCCVVPVDGDDPVNSVVVSVVSNVCSVVVVVVVD

Radius of gyration: 13.98 Å; chains: 1; bounding box: 34×28×37 Å

Sequence (79 aa):
NLDELVNYYNFLENHNIRTIVFNPENDRSFFEGAVVAILEQRYREFFRSKFNVEMDEIVRLDMLEIIRSNIPNIEKRLD